Protein AF-A0A9P1DX38-F1 (afdb_monomer_lite)

Secondary structure (DSSP, 8-state):
-HHHHHHHHHHHHHHHHHHHHHHT-HHHHHHHH--HHHHTTHHHHHHHHHHHHHHHHHHHHHHTTTS-GGGTHHHH-----HHHHHHHHHHHHHHHHHHHHHHH-----TTS------------THHHHHHHHHHHHHHHTS--

pLDDT: mean 73.47, std 16.45, range [32.94, 94.44]

Radius of gyration: 27.35 Å; chains: 1; bounding box: 84×36×72 Å

Structure (mmCIF, N/CA/C/O backbone):
data_AF-A0A9P1DX38-F1
#
_entry.id   AF-A0A9P1DX38-F1
#
loop_
_atom_site.group_PDB
_atom_site.id
_atom_site.type_symbol
_atom_site.label_atom_id
_atom_site.label_alt_id
_atom_site.label_comp_id
_atom_site.label_asym_id
_atom_site.label_entity_id
_atom_site.label_seq_id
_atom_site.pdbx_PDB_ins_code
_atom_site.Cartn_x
_atom_site.Cartn_y
_atom_site.Cartn_z
_atom_site.occupancy
_atom_site.B_iso_or_equiv
_atom_site.auth_seq_id
_atom_site.auth_comp_id
_atom_site.auth_asym_id
_atom_site.auth_atom_id
_atom_site.pdbx_PDB_model_num
ATOM 1 N N . MET A 1 1 ? 36.205 -7.154 -42.636 1.00 61.81 1 MET A N 1
ATOM 2 C CA . MET A 1 1 ? 36.061 -6.253 -41.474 1.00 61.81 1 MET A CA 1
ATOM 3 C C . MET A 1 1 ? 34.952 -5.235 -41.697 1.00 61.81 1 MET A C 1
ATOM 5 O O . MET A 1 1 ? 34.048 -5.184 -40.882 1.00 61.81 1 MET A O 1
ATOM 9 N N . GLU A 1 2 ? 34.946 -4.522 -42.824 1.00 70.94 2 GLU A N 1
ATOM 10 C CA . GLU A 1 2 ? 33.984 -3.446 -43.135 1.00 70.94 2 GLU A CA 1
ATOM 11 C C . GLU A 1 2 ? 32.500 -3.858 -43.036 1.00 70.94 2 GLU A C 1
ATOM 13 O O . GLU A 1 2 ? 31.765 -3.314 -42.220 1.00 70.94 2 GLU A O 1
ATOM 18 N N . ARG A 1 3 ? 32.091 -4.941 -43.716 1.00 76.69 3 ARG A N 1
ATOM 19 C CA . ARG A 1 3 ? 30.706 -5.456 -43.650 1.00 76.69 3 ARG A CA 1
ATOM 20 C C . ARG A 1 3 ? 30.235 -5.884 -42.254 1.00 76.69 3 ARG A C 1
ATOM 22 O O . ARG A 1 3 ? 29.043 -5.851 -41.972 1.00 76.69 3 ARG A O 1
ATOM 29 N N . ILE A 1 4 ? 31.150 -6.321 -41.385 1.00 78.44 4 ILE A N 1
ATOM 30 C CA . ILE A 1 4 ? 30.809 -6.727 -40.009 1.00 78.44 4 ILE A CA 1
ATOM 31 C C . ILE A 1 4 ? 30.584 -5.486 -39.139 1.00 78.44 4 ILE A C 1
ATOM 33 O O . ILE A 1 4 ? 29.655 -5.472 -38.332 1.00 78.44 4 ILE A O 1
ATOM 37 N N . ASN A 1 5 ? 31.376 -4.430 -39.341 1.00 79.62 5 ASN A N 1
ATOM 38 C CA . ASN A 1 5 ? 31.174 -3.150 -38.663 1.00 79.62 5 ASN A CA 1
ATOM 39 C C . ASN A 1 5 ? 29.838 -2.515 -39.065 1.00 79.62 5 ASN A C 1
ATOM 41 O O . ASN A 1 5 ? 29.073 -2.131 -38.187 1.00 79.62 5 ASN A O 1
ATOM 45 N N . GLU A 1 6 ? 29.506 -2.506 -40.358 1.00 80.06 6 GLU A N 1
ATOM 46 C CA . GLU A 1 6 ? 28.218 -2.001 -40.859 1.00 80.06 6 GLU A CA 1
ATOM 47 C C . GLU A 1 6 ? 27.024 -2.765 -40.261 1.00 80.06 6 GLU A C 1
ATOM 49 O O . GLU A 1 6 ? 26.064 -2.162 -39.781 1.00 80.06 6 GLU A O 1
ATOM 54 N N . LEU A 1 7 ? 27.094 -4.103 -40.222 1.00 82.44 7 LEU A N 1
ATOM 55 C CA . LEU A 1 7 ? 26.070 -4.944 -39.588 1.00 82.44 7 LEU A CA 1
ATOM 56 C C . LEU A 1 7 ? 25.921 -4.649 -38.089 1.00 82.44 7 LEU A C 1
ATOM 58 O O . LEU A 1 7 ? 24.800 -4.598 -37.578 1.00 82.44 7 LEU A O 1
ATOM 62 N N . THR A 1 8 ? 27.038 -4.426 -37.397 1.00 85.81 8 THR A N 1
ATOM 63 C CA . THR A 1 8 ? 27.054 -4.079 -35.969 1.00 85.81 8 THR A CA 1
ATOM 64 C C . THR A 1 8 ? 26.415 -2.710 -35.735 1.00 85.81 8 THR A C 1
ATOM 66 O O . THR A 1 8 ? 25.623 -2.531 -34.811 1.00 85.81 8 THR A O 1
ATOM 69 N N . GLU A 1 9 ? 26.690 -1.745 -36.606 1.00 87.38 9 GLU A N 1
ATOM 70 C CA . GLU A 1 9 ? 26.138 -0.395 -36.528 1.00 87.38 9 GLU A CA 1
ATOM 71 C C . GLU A 1 9 ? 24.629 -0.360 -36.817 1.00 87.38 9 GLU A C 1
ATOM 73 O O . GLU A 1 9 ? 23.875 0.324 -36.120 1.00 87.38 9 GLU A O 1
ATOM 78 N N . ILE A 1 10 ? 24.153 -1.186 -37.754 1.00 88.00 10 ILE A N 1
ATOM 79 C CA . ILE A 1 10 ? 22.719 -1.385 -38.012 1.00 88.00 10 ILE A CA 1
ATOM 80 C C . ILE A 1 10 ? 22.016 -2.013 -36.802 1.00 88.00 10 ILE A C 1
ATOM 82 O O . ILE A 1 10 ? 20.899 -1.620 -36.464 1.00 88.00 10 ILE A O 1
ATOM 86 N N . GLN A 1 11 ? 22.631 -2.986 -36.128 1.00 82.19 11 GLN A N 1
ATOM 87 C CA . GLN A 1 11 ? 22.039 -3.556 -34.916 1.00 82.19 11 GLN A CA 1
ATOM 88 C C . GLN A 1 11 ? 21.997 -2.535 -33.776 1.00 82.19 11 GLN A C 1
ATOM 90 O O . GLN A 1 11 ? 20.954 -2.363 -33.144 1.00 82.19 11 GLN A O 1
ATOM 95 N N . ASN A 1 12 ? 23.081 -1.788 -33.572 1.00 85.00 12 ASN A N 1
ATOM 96 C CA . ASN A 1 12 ? 23.141 -0.736 -32.562 1.00 85.00 12 ASN A CA 1
ATOM 97 C C . ASN A 1 12 ? 22.120 0.381 -32.822 1.00 85.00 12 ASN A C 1
ATOM 99 O O . ASN A 1 12 ? 21.516 0.890 -31.875 1.00 85.00 12 ASN A O 1
ATOM 103 N N . SER A 1 13 ? 21.883 0.754 -34.084 1.00 84.44 13 SER A N 1
ATOM 104 C CA . SER A 1 13 ? 20.869 1.757 -34.428 1.00 84.44 13 SER A CA 1
ATOM 105 C C . SER A 1 13 ? 19.453 1.257 -34.141 1.00 84.44 13 SER A C 1
ATOM 107 O O . SER A 1 13 ? 18.667 1.986 -33.538 1.00 84.44 13 SER A O 1
ATOM 109 N N . LYS A 1 14 ? 19.145 -0.007 -34.458 1.00 82.50 14 LYS A N 1
ATOM 110 C CA . LYS A 1 14 ? 17.857 -0.637 -34.122 1.00 82.50 14 LYS A CA 1
ATOM 111 C C . LYS A 1 14 ? 17.615 -0.679 -32.616 1.00 82.50 14 LYS A C 1
ATOM 113 O O . LYS A 1 14 ? 16.529 -0.316 -32.172 1.00 82.50 14 LYS A O 1
ATOM 118 N N . VAL A 1 15 ? 18.630 -1.054 -31.836 1.00 84.44 15 VAL A N 1
ATOM 119 C CA . VAL A 1 15 ? 18.567 -1.051 -30.366 1.00 84.44 15 VAL A CA 1
ATOM 120 C C . VAL A 1 15 ? 18.288 0.359 -29.842 1.00 84.44 15 VAL A C 1
ATOM 122 O O . VAL A 1 15 ? 17.372 0.547 -29.046 1.00 84.44 15 VAL A O 1
ATOM 125 N N . ARG A 1 16 ? 19.004 1.377 -30.338 1.00 80.25 16 ARG A N 1
ATOM 126 C CA . ARG A 1 16 ? 18.775 2.782 -29.953 1.00 80.25 16 ARG A CA 1
ATOM 127 C C . ARG A 1 16 ? 17.365 3.263 -30.293 1.00 80.25 16 ARG A C 1
ATOM 129 O O . ARG A 1 16 ? 16.763 3.961 -29.483 1.00 80.25 16 ARG A O 1
ATOM 136 N N . THR A 1 17 ? 16.836 2.910 -31.462 1.00 82.75 17 THR A N 1
ATOM 137 C CA . THR A 1 17 ? 15.474 3.287 -31.868 1.00 82.75 17 THR A CA 1
ATOM 138 C C . THR A 1 17 ? 14.421 2.603 -31.001 1.00 82.75 17 THR A C 1
ATOM 140 O O . THR A 1 17 ? 13.514 3.278 -30.531 1.00 82.75 17 THR A O 1
ATOM 143 N N . ALA A 1 18 ? 14.567 1.306 -30.713 1.00 75.81 18 ALA A N 1
ATOM 144 C CA . ALA A 1 18 ? 13.661 0.589 -29.817 1.00 75.81 18 ALA A CA 1
ATOM 145 C C . ALA A 1 18 ? 13.663 1.189 -28.400 1.00 75.81 18 ALA A C 1
ATOM 147 O O . ALA A 1 18 ? 12.597 1.414 -27.836 1.00 75.81 18 ALA A O 1
ATOM 148 N N . TYR A 1 19 ? 14.840 1.536 -27.864 1.00 70.56 19 TYR A N 1
ATOM 149 C CA . TYR A 1 19 ? 14.949 2.257 -26.592 1.00 70.56 19 TYR A CA 1
ATOM 150 C C . TYR A 1 19 ? 14.236 3.611 -26.629 1.00 70.56 19 TYR A C 1
ATOM 152 O O . TYR A 1 19 ? 13.471 3.922 -25.722 1.00 70.56 19 TYR A O 1
ATOM 160 N N . LYS A 1 20 ? 14.440 4.403 -27.688 1.00 70.94 20 LYS A N 1
ATOM 161 C CA . LYS A 1 20 ? 13.743 5.686 -27.854 1.00 70.94 20 LYS A CA 1
ATOM 162 C C . LYS A 1 20 ? 12.229 5.515 -27.916 1.00 70.94 20 LYS A C 1
ATOM 164 O O . LYS A 1 20 ? 11.533 6.306 -27.308 1.00 70.94 20 LYS A O 1
ATOM 169 N N . MET A 1 21 ? 11.722 4.505 -28.620 1.00 72.06 21 MET A N 1
ATOM 170 C CA . MET A 1 21 ? 10.279 4.256 -28.722 1.00 72.06 21 MET A CA 1
ATOM 171 C C . MET A 1 21 ? 9.681 3.755 -27.403 1.00 72.06 21 MET A C 1
ATOM 173 O O . MET A 1 21 ? 8.590 4.177 -27.043 1.00 72.06 21 MET A O 1
ATOM 177 N N . LEU A 1 22 ? 10.402 2.905 -26.664 1.00 66.75 22 LEU A N 1
ATOM 178 C CA . LEU A 1 22 ? 9.972 2.418 -25.351 1.00 66.75 22 LEU A CA 1
ATOM 179 C C . LEU A 1 22 ? 9.855 3.558 -24.332 1.00 66.75 22 LEU A C 1
ATOM 181 O O . LEU A 1 22 ? 8.895 3.593 -23.572 1.00 66.75 22 LEU A O 1
ATOM 185 N N . PHE A 1 23 ? 10.807 4.495 -24.341 1.00 63.88 23 PHE A N 1
ATOM 186 C CA . PHE A 1 23 ? 10.808 5.647 -23.433 1.00 63.88 23 PHE A CA 1
ATOM 187 C C . PHE A 1 23 ? 10.039 6.864 -23.960 1.00 63.88 23 PHE A C 1
ATOM 189 O O . PHE A 1 23 ? 9.726 7.756 -23.186 1.00 63.88 23 PHE A O 1
ATOM 196 N N . ALA A 1 24 ? 9.702 6.911 -25.251 1.00 64.38 24 ALA A N 1
ATOM 197 C CA . ALA A 1 24 ? 8.739 7.873 -25.790 1.00 64.38 24 ALA A CA 1
ATOM 198 C C . ALA A 1 24 ? 7.287 7.481 -25.472 1.00 64.38 24 ALA A C 1
ATOM 200 O O . ALA A 1 24 ? 6.373 8.235 -25.802 1.00 64.38 24 ALA A O 1
ATOM 201 N N . ASN A 1 25 ? 7.064 6.305 -24.871 1.00 62.75 25 ASN A N 1
ATOM 202 C CA . ASN A 1 25 ? 5.742 5.884 -24.448 1.00 62.75 25 ASN A CA 1
ATOM 203 C C . ASN A 1 25 ? 5.305 6.693 -23.217 1.00 62.75 25 ASN A C 1
ATOM 205 O O . ASN A 1 25 ? 5.683 6.393 -22.084 1.00 62.75 25 ASN A O 1
ATOM 209 N N . THR A 1 26 ? 4.505 7.724 -23.472 1.00 62.78 26 THR A N 1
ATOM 210 C CA . THR A 1 26 ? 3.986 8.679 -22.485 1.00 62.78 26 THR A CA 1
ATOM 211 C C . THR A 1 26 ? 3.170 8.018 -21.378 1.00 62.78 26 THR A C 1
ATOM 213 O O . THR A 1 26 ? 3.120 8.538 -20.270 1.00 62.78 26 THR A O 1
ATOM 216 N N . GLU A 1 27 ? 2.561 6.859 -21.643 1.00 62.56 27 GLU A N 1
ATOM 217 C CA . GLU A 1 27 ? 1.803 6.113 -20.633 1.00 62.56 27 GLU A CA 1
ATOM 218 C C . GLU A 1 27 ? 2.724 5.499 -19.575 1.00 62.56 27 GLU A C 1
ATOM 220 O O . GLU A 1 27 ? 2.439 5.575 -18.384 1.00 62.56 27 GLU A O 1
ATOM 225 N N . VAL A 1 28 ? 3.867 4.931 -19.982 1.00 65.88 28 VAL A N 1
ATOM 226 C CA . VAL A 1 28 ? 4.841 4.370 -19.030 1.00 65.88 28 VAL A CA 1
ATOM 227 C C . VAL A 1 28 ? 5.429 5.482 -18.171 1.00 65.88 28 VAL A C 1
ATOM 229 O O . VAL A 1 28 ? 5.558 5.302 -16.963 1.00 65.88 28 VAL A O 1
ATOM 232 N N . ASP A 1 29 ? 5.729 6.632 -18.775 1.00 63.84 29 ASP A N 1
ATOM 233 C CA . ASP A 1 29 ? 6.203 7.810 -18.050 1.00 63.84 29 ASP A CA 1
ATOM 234 C C . ASP A 1 29 ? 5.174 8.245 -16.993 1.00 63.84 29 ASP A C 1
ATOM 236 O O . ASP A 1 29 ? 5.501 8.301 -15.805 1.00 63.84 29 ASP A O 1
ATOM 240 N N . LEU A 1 30 ? 3.901 8.386 -17.388 1.00 64.94 30 LEU A N 1
ATOM 241 C CA . LEU A 1 30 ? 2.790 8.719 -16.491 1.00 64.94 30 LEU A CA 1
ATOM 242 C C . LEU A 1 30 ? 2.721 7.782 -15.277 1.00 64.94 30 LEU A C 1
ATOM 244 O O . LEU A 1 30 ? 2.698 8.247 -14.138 1.00 64.94 30 LEU A O 1
ATOM 248 N N . PHE A 1 31 ? 2.763 6.464 -15.498 1.00 64.50 31 PHE A N 1
ATOM 249 C CA . PHE A 1 31 ? 2.708 5.499 -14.398 1.00 64.50 31 PHE A CA 1
ATOM 250 C C . PHE A 1 31 ? 3.970 5.519 -13.532 1.00 64.50 31 PHE A C 1
ATOM 252 O O . PHE A 1 31 ? 3.876 5.371 -12.317 1.00 64.50 31 PHE A O 1
ATOM 259 N N . THR A 1 32 ? 5.154 5.742 -14.107 1.00 64.50 32 THR A N 1
ATOM 260 C CA . THR A 1 32 ? 6.391 5.858 -13.315 1.00 64.50 32 THR A CA 1
ATOM 261 C C . THR A 1 32 ? 6.442 7.125 -12.460 1.00 64.50 32 THR A C 1
ATOM 263 O O . THR A 1 32 ? 7.130 7.143 -11.436 1.00 64.50 32 THR A O 1
ATOM 266 N N . HIS A 1 33 ? 5.687 8.160 -12.823 1.00 68.12 33 HIS A N 1
ATOM 267 C CA . HIS A 1 33 ? 5.584 9.396 -12.056 1.00 68.12 33 HIS A CA 1
ATOM 268 C C . HIS A 1 33 ? 4.604 9.318 -10.880 1.00 68.12 33 HIS A C 1
ATOM 270 O O . HIS A 1 33 ? 4.789 10.044 -9.903 1.00 68.12 33 HIS A O 1
ATOM 276 N N . LEU A 1 34 ? 3.622 8.412 -10.920 1.00 73.00 34 LEU A N 1
ATOM 277 C CA . LEU A 1 34 ? 2.643 8.266 -9.845 1.00 73.00 34 LEU A CA 1
ATOM 278 C C . LEU A 1 34 ? 3.296 7.761 -8.545 1.00 73.00 34 LEU A C 1
ATOM 280 O O . LEU A 1 34 ? 4.003 6.738 -8.492 1.00 73.00 34 LEU A O 1
ATOM 284 N N . ASP A 1 35 ? 3.047 8.500 -7.465 1.00 80.50 35 ASP A N 1
ATOM 285 C CA . ASP A 1 35 ? 3.296 8.050 -6.101 1.00 80.50 35 ASP A CA 1
ATOM 286 C C . ASP A 1 35 ? 1.998 7.495 -5.520 1.00 80.50 35 ASP A C 1
ATOM 288 O O . ASP A 1 35 ? 1.109 8.237 -5.115 1.00 80.50 35 ASP A O 1
ATOM 292 N N . MET A 1 36 ? 1.911 6.165 -5.479 1.00 82.94 36 MET A N 1
ATOM 293 C CA . MET A 1 36 ? 0.761 5.443 -4.937 1.00 82.94 36 MET A CA 1
ATOM 294 C C . MET A 1 36 ? 0.458 5.828 -3.480 1.00 82.94 36 MET A C 1
ATOM 296 O O . MET A 1 36 ? -0.695 5.767 -3.072 1.00 82.94 36 MET A O 1
ATOM 300 N N . GLY A 1 37 ? 1.472 6.229 -2.703 1.00 83.62 37 GLY A N 1
ATOM 301 C CA . GLY A 1 37 ? 1.287 6.665 -1.320 1.00 83.62 37 GLY A CA 1
ATOM 302 C C . GLY A 1 37 ? 0.496 7.968 -1.210 1.00 83.62 37 GLY A C 1
ATOM 303 O O . GLY A 1 37 ? -0.365 8.094 -0.342 1.00 83.62 37 GLY A O 1
ATOM 304 N N . VAL A 1 38 ? 0.780 8.908 -2.114 1.00 85.44 38 VAL A N 1
ATOM 305 C CA . VAL A 1 38 ? 0.126 10.221 -2.176 1.00 85.44 38 VAL A CA 1
ATOM 306 C C . VAL A 1 38 ? -1.239 10.113 -2.846 1.00 85.44 38 VAL A C 1
ATOM 308 O O . VAL A 1 38 ? -2.211 10.636 -2.318 1.00 85.44 38 VAL A O 1
ATOM 311 N N . GLU A 1 39 ? -1.321 9.402 -3.972 1.00 85.19 39 GLU A N 1
ATOM 312 C CA . GLU A 1 39 ? -2.551 9.281 -4.766 1.00 85.19 39 GLU A CA 1
ATOM 313 C C . GLU A 1 39 ? -3.694 8.631 -3.979 1.00 85.19 39 GLU A C 1
ATOM 315 O O . GLU A 1 39 ? -4.846 9.034 -4.086 1.00 85.19 39 GLU A O 1
ATOM 320 N N . LEU A 1 40 ? -3.370 7.622 -3.168 1.00 85.56 40 LEU A N 1
ATOM 321 C CA . LEU A 1 40 ? -4.359 6.896 -2.375 1.00 85.56 40 LEU A CA 1
ATOM 322 C C . LEU A 1 40 ? -4.506 7.441 -0.953 1.00 85.56 40 LEU A C 1
ATOM 324 O O . LEU A 1 40 ? -5.222 6.829 -0.168 1.00 85.56 40 LEU A O 1
ATOM 328 N N . ASP A 1 41 ? -3.808 8.530 -0.613 1.00 90.31 41 ASP A N 1
ATOM 329 C CA . ASP A 1 41 ? -3.730 9.089 0.740 1.00 90.31 41 ASP A CA 1
ATOM 330 C C . ASP A 1 41 ? -3.620 7.983 1.808 1.00 90.31 41 ASP A C 1
ATOM 332 O O . ASP A 1 41 ? -4.507 7.735 2.636 1.00 90.31 41 ASP A O 1
ATOM 336 N N . VAL A 1 42 ? -2.519 7.232 1.727 1.00 91.25 42 VAL A N 1
ATOM 337 C CA . VAL A 1 42 ? -2.297 6.055 2.579 1.00 91.25 42 VAL A CA 1
ATOM 338 C C . VAL A 1 42 ? -2.349 6.423 4.061 1.00 91.25 42 VAL A C 1
ATOM 340 O O . VAL A 1 42 ? -2.831 5.629 4.872 1.00 91.25 42 VAL A O 1
ATOM 343 N N . ASP A 1 43 ? -1.909 7.629 4.414 1.00 90.81 43 ASP A N 1
ATOM 344 C CA . ASP A 1 43 ? -1.942 8.138 5.782 1.00 90.81 43 ASP A CA 1
ATOM 345 C C . ASP A 1 43 ? -3.382 8.334 6.273 1.00 90.81 43 ASP A C 1
ATOM 347 O O . ASP A 1 43 ? -3.721 7.891 7.380 1.00 90.81 43 ASP A O 1
ATOM 351 N N . LEU A 1 44 ? -4.259 8.916 5.447 1.00 92.19 44 LEU A N 1
ATOM 352 C CA . LEU A 1 44 ? -5.685 9.017 5.749 1.00 92.19 44 LEU A CA 1
ATOM 353 C C . LEU A 1 44 ? -6.317 7.636 5.921 1.00 92.19 44 LEU A C 1
ATOM 355 O O . LEU A 1 44 ? -6.981 7.396 6.932 1.00 92.19 44 LEU A O 1
ATOM 359 N N . ILE A 1 45 ? -6.079 6.711 4.985 1.00 92.94 45 ILE A N 1
ATOM 360 C CA . ILE A 1 45 ? -6.642 5.352 5.031 1.00 92.94 45 ILE A CA 1
ATOM 361 C C . ILE A 1 45 ? -6.154 4.591 6.272 1.00 92.94 45 ILE A C 1
ATOM 363 O O . ILE A 1 45 ? -6.918 3.881 6.940 1.00 92.94 45 ILE A O 1
ATOM 367 N N . LYS A 1 46 ? -4.883 4.750 6.640 1.00 92.81 46 LYS A N 1
ATOM 368 C CA . LYS A 1 46 ? -4.309 4.158 7.852 1.00 92.81 46 LYS A CA 1
ATOM 369 C C . LYS A 1 46 ? -4.944 4.723 9.114 1.00 92.81 46 LYS A C 1
ATOM 371 O O . LYS A 1 46 ? -5.302 3.956 10.012 1.00 92.81 46 LYS A O 1
ATOM 376 N N . ARG A 1 47 ? -5.163 6.037 9.165 1.00 94.44 47 ARG A N 1
ATOM 377 C CA . ARG A 1 47 ? -5.848 6.686 10.285 1.00 94.44 47 ARG A CA 1
ATOM 378 C C . ARG A 1 47 ? -7.281 6.174 10.438 1.00 94.44 47 ARG A C 1
ATOM 380 O O . ARG A 1 47 ? -7.617 5.655 11.500 1.00 94.44 47 ARG A O 1
ATOM 387 N N . ILE A 1 48 ? -8.097 6.244 9.385 1.00 93.75 48 ILE A N 1
ATOM 388 C CA . ILE A 1 48 ? -9.514 5.843 9.456 1.00 93.75 48 ILE A CA 1
ATOM 389 C C . ILE A 1 48 ? -9.680 4.344 9.730 1.00 93.75 48 ILE A C 1
ATOM 391 O O . ILE A 1 48 ? -10.574 3.956 10.475 1.00 93.75 48 ILE A O 1
ATOM 395 N N . SER A 1 49 ? -8.804 3.487 9.192 1.00 92.75 49 SER A N 1
ATOM 396 C CA . SER A 1 49 ? -8.861 2.045 9.472 1.00 92.75 49 SER A CA 1
ATOM 397 C C . SER A 1 49 ? -8.493 1.719 10.919 1.00 92.75 49 SER A C 1
ATOM 399 O O . SER A 1 49 ? -9.096 0.827 11.515 1.00 92.75 49 SER A O 1
ATOM 401 N N . THR A 1 50 ? -7.570 2.479 11.511 1.00 92.50 50 THR A N 1
ATOM 402 C CA . THR A 1 50 ? -7.233 2.369 12.937 1.00 92.50 50 THR A CA 1
ATOM 403 C C . THR A 1 50 ? -8.390 2.849 13.813 1.00 92.50 50 THR A C 1
ATOM 405 O O . THR A 1 50 ? -8.772 2.164 14.760 1.00 92.50 50 THR A O 1
ATOM 408 N N . GLU A 1 51 ? -8.988 3.998 13.486 1.00 93.81 51 GLU A N 1
ATOM 409 C CA . GLU A 1 51 ? -10.162 4.536 14.188 1.00 93.81 51 GLU A CA 1
ATOM 410 C C . GLU A 1 51 ? -11.340 3.561 14.144 1.00 93.81 51 GLU A C 1
ATOM 412 O O . GLU A 1 51 ? -11.936 3.259 15.179 1.00 93.81 51 GLU A O 1
ATOM 417 N N . TYR 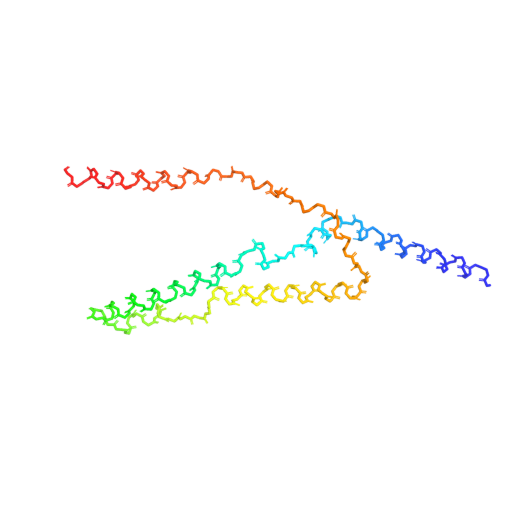A 1 52 ? -11.621 2.997 12.969 1.00 92.44 52 TYR A N 1
ATOM 418 C CA . TYR A 1 52 ? -12.653 1.985 12.793 1.00 92.44 52 TYR A CA 1
ATOM 419 C C . TYR A 1 52 ? -12.388 0.736 13.641 1.00 92.44 52 TYR A C 1
ATOM 421 O O . TYR A 1 52 ? -13.293 0.259 14.322 1.00 92.44 52 TYR A O 1
ATOM 429 N N . ALA A 1 53 ? -11.155 0.220 13.652 1.00 90.69 53 ALA A N 1
ATOM 430 C CA . ALA A 1 53 ? -10.801 -0.948 14.458 1.00 90.69 53 ALA A CA 1
ATOM 431 C C . ALA A 1 53 ? -10.984 -0.690 15.964 1.00 90.69 53 ALA A C 1
ATOM 433 O O . ALA A 1 53 ? -11.521 -1.536 16.681 1.00 90.69 53 ALA A O 1
ATOM 434 N N . MET A 1 54 ? -10.618 0.505 16.443 1.00 90.75 54 MET A N 1
ATOM 435 C CA . MET A 1 54 ? -10.856 0.909 17.833 1.00 90.75 54 MET A CA 1
ATOM 436 C C . MET A 1 54 ? -12.352 1.000 18.156 1.00 90.75 54 MET A C 1
ATOM 438 O O . MET A 1 54 ? -12.794 0.438 19.158 1.00 90.75 54 MET A O 1
ATOM 442 N N . ALA A 1 55 ? -13.140 1.654 17.297 1.00 91.44 55 ALA A N 1
ATOM 443 C CA . ALA A 1 55 ? -14.584 1.793 17.481 1.00 91.44 55 ALA A CA 1
ATOM 444 C C . ALA A 1 55 ? -15.295 0.430 17.461 1.00 91.44 55 ALA A C 1
ATOM 446 O O . ALA A 1 55 ? -16.136 0.147 18.314 1.00 91.44 55 ALA A O 1
ATOM 447 N N . LYS A 1 56 ? -14.904 -0.449 16.533 1.00 89.44 56 LYS A N 1
ATOM 448 C CA . LYS A 1 56 ? -15.398 -1.825 16.422 1.00 89.44 56 LYS A CA 1
ATOM 449 C C . LYS A 1 56 ? -15.108 -2.624 17.691 1.00 89.44 56 LYS A C 1
ATOM 451 O O . LYS A 1 56 ? -16.007 -3.281 18.212 1.00 89.44 56 LYS A O 1
ATOM 456 N N . LYS A 1 57 ? -13.882 -2.538 18.218 1.00 88.38 57 LYS A N 1
ATOM 457 C CA . LYS A 1 57 ? -13.503 -3.194 19.475 1.00 88.38 57 LYS A CA 1
ATOM 458 C C . LYS A 1 57 ? -14.344 -2.689 20.650 1.00 88.38 57 LYS A C 1
ATOM 460 O O . LYS A 1 57 ? -14.862 -3.499 21.412 1.00 88.38 57 LYS A O 1
ATOM 465 N N . GLN A 1 58 ? -14.528 -1.376 20.767 1.00 89.38 58 GLN A N 1
ATOM 466 C CA . GLN A 1 58 ? -15.333 -0.785 21.837 1.00 89.38 58 GLN A CA 1
ATOM 467 C C . GLN A 1 58 ? -16.811 -1.201 21.749 1.00 89.38 58 GLN A C 1
ATOM 469 O O . GLN A 1 58 ? -17.416 -1.547 22.761 1.00 89.38 58 GLN A O 1
ATOM 474 N N . ALA A 1 59 ? -17.391 -1.218 20.546 1.00 87.94 59 ALA A N 1
ATOM 475 C CA . ALA A 1 59 ? -18.764 -1.676 20.334 1.00 87.94 59 ALA A CA 1
ATOM 476 C C . ALA A 1 59 ? -18.937 -3.159 20.703 1.00 87.94 59 ALA A C 1
ATOM 478 O O . ALA A 1 59 ? -19.946 -3.543 21.295 1.00 87.94 59 ALA A O 1
ATOM 479 N N . LEU A 1 60 ? -17.933 -3.984 20.394 1.00 85.19 60 LEU A N 1
ATOM 480 C CA . LEU A 1 60 ? -17.918 -5.396 20.757 1.00 85.19 60 LEU A CA 1
ATOM 481 C C . LEU A 1 60 ? -17.868 -5.597 22.280 1.00 85.19 60 LEU A C 1
ATOM 483 O O . LEU A 1 60 ? -18.617 -6.414 22.811 1.00 85.19 60 LEU A O 1
ATOM 487 N N . GLU A 1 61 ? -17.014 -4.843 22.979 1.00 86.00 61 GLU A N 1
ATOM 488 C CA . GLU A 1 61 ? -16.912 -4.867 24.445 1.00 86.00 61 GLU A CA 1
ATOM 489 C C . GLU A 1 61 ? -18.224 -4.443 25.121 1.00 86.00 61 GLU A C 1
ATOM 491 O O . GLU A 1 61 ? -18.611 -5.024 26.135 1.00 86.00 61 GLU A O 1
ATOM 496 N N . GLU A 1 62 ? -18.943 -3.467 24.559 1.00 87.06 62 GLU A N 1
ATOM 497 C CA . GLU A 1 62 ? -20.244 -3.048 25.088 1.00 87.06 62 GLU A CA 1
ATOM 498 C C . GLU A 1 62 ? -21.321 -4.115 24.855 1.00 87.06 62 GLU A C 1
ATOM 500 O O . GLU A 1 62 ? -22.031 -4.502 25.783 1.00 87.06 62 GLU A O 1
ATOM 505 N N . ALA A 1 63 ? -21.409 -4.647 23.636 1.00 84.00 63 ALA A N 1
ATOM 506 C CA . ALA A 1 63 ? -22.387 -5.672 23.282 1.00 84.00 63 ALA A CA 1
ATOM 507 C C . ALA A 1 63 ? -22.155 -6.997 24.032 1.00 84.00 63 ALA A C 1
ATOM 509 O O . ALA A 1 63 ? -23.119 -7.658 24.421 1.00 84.00 63 ALA A O 1
ATOM 510 N N . SER A 1 64 ? -20.897 -7.332 24.334 1.00 82.75 64 SER A N 1
ATOM 511 C CA . SER A 1 64 ? -20.504 -8.472 25.174 1.00 82.75 64 SER A CA 1
ATOM 512 C C . SER A 1 64 ? -21.115 -8.441 26.582 1.00 82.75 64 SER A C 1
ATOM 514 O O . SER A 1 64 ? -21.151 -9.473 27.250 1.00 82.75 64 SER A O 1
ATOM 516 N N . LYS A 1 65 ? -21.591 -7.286 2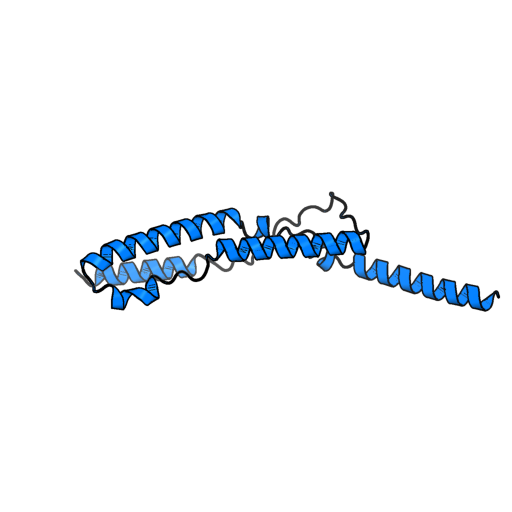7.067 1.00 85.25 65 LYS A N 1
ATOM 517 C CA . LYS A 1 65 ? -22.288 -7.185 28.362 1.00 85.25 65 LYS A CA 1
ATOM 518 C C . LYS A 1 65 ? -23.726 -7.698 28.297 1.00 85.25 65 LYS A C 1
ATOM 520 O O . LYS A 1 65 ? -24.312 -7.998 29.333 1.00 85.25 65 LYS A O 1
ATOM 525 N N . THR A 1 66 ? -24.317 -7.733 27.104 1.00 81.50 66 THR A N 1
ATOM 526 C CA . THR A 1 66 ? -25.724 -8.103 26.871 1.00 81.50 66 THR A CA 1
ATOM 527 C C . THR A 1 66 ? -25.859 -9.428 26.119 1.00 81.50 66 THR A C 1
ATOM 529 O O . THR A 1 66 ? -26.849 -10.133 26.302 1.00 81.50 66 THR A O 1
ATOM 532 N N . VAL A 1 67 ? -24.874 -9.784 25.292 1.00 75.44 67 VAL A N 1
ATOM 533 C CA . VAL A 1 67 ? -24.878 -10.966 24.420 1.00 75.44 67 VAL A CA 1
ATOM 534 C C . VAL A 1 67 ? -23.637 -11.818 24.692 1.00 75.44 67 VAL A C 1
ATOM 536 O O . VAL A 1 67 ? -22.578 -11.293 25.027 1.00 75.44 67 VAL A O 1
ATOM 539 N N . ASP A 1 68 ? -23.774 -13.139 24.558 1.00 76.12 68 ASP A N 1
ATOM 540 C CA . ASP A 1 68 ? -22.686 -14.092 24.782 1.00 76.12 68 ASP A CA 1
ATOM 541 C C . ASP A 1 68 ? -21.509 -13.871 23.812 1.00 76.12 68 ASP A C 1
ATOM 543 O O . ASP A 1 68 ? -21.682 -13.746 22.595 1.00 76.12 68 ASP A O 1
ATOM 547 N N . VAL A 1 69 ? -20.299 -13.839 24.368 1.00 68.06 69 VAL A N 1
ATOM 548 C CA . VAL A 1 69 ? -19.050 -13.457 23.688 1.00 68.06 69 VAL A CA 1
ATOM 549 C C . VAL A 1 69 ? -18.657 -14.473 22.619 1.00 68.06 69 VAL A C 1
ATOM 551 O O . VAL A 1 69 ? -18.084 -14.104 21.590 1.00 68.06 69 VAL A O 1
ATOM 554 N N . ASP A 1 70 ? -19.022 -15.741 22.816 1.00 72.81 70 ASP A N 1
ATOM 555 C CA . ASP A 1 70 ? -18.735 -16.819 21.869 1.00 72.81 70 ASP A CA 1
ATOM 556 C C . ASP A 1 70 ? -19.458 -16.622 20.525 1.00 72.81 70 ASP A C 1
ATOM 558 O O . ASP A 1 70 ? -18.877 -16.895 19.472 1.00 72.81 70 ASP A O 1
ATOM 562 N N . ASN A 1 71 ? -20.660 -16.031 20.525 1.00 74.69 71 ASN A N 1
ATOM 563 C CA . ASN A 1 71 ? -21.383 -15.694 19.291 1.00 74.69 71 ASN A CA 1
ATOM 564 C C . ASN A 1 71 ? -20.749 -14.517 18.530 1.00 74.69 71 ASN A C 1
ATOM 566 O O . ASN A 1 71 ? -20.997 -14.338 17.338 1.00 74.69 71 ASN A O 1
ATOM 570 N N . MET A 1 72 ? -19.933 -13.706 19.205 1.00 71.25 72 MET A N 1
ATOM 571 C CA . MET A 1 72 ? -19.359 -12.468 18.672 1.00 71.25 72 MET A CA 1
ATOM 572 C C . MET A 1 72 ? -17.891 -12.612 18.249 1.00 71.25 72 MET A C 1
ATOM 574 O O . MET A 1 72 ? -17.332 -11.717 17.613 1.00 71.25 72 MET A O 1
ATOM 578 N N . LYS A 1 73 ? -17.263 -13.752 18.547 1.00 75.94 73 LYS A N 1
ATOM 579 C CA . LYS A 1 73 ? -15.841 -14.012 18.291 1.00 75.94 73 LYS A CA 1
ATOM 580 C C . LYS A 1 73 ? -15.431 -13.804 16.830 1.00 75.94 73 LYS A C 1
ATOM 582 O O . LYS A 1 73 ? -14.391 -13.209 16.572 1.00 75.94 73 LYS A O 1
ATOM 587 N N . HIS A 1 74 ? -16.271 -14.210 15.877 1.00 76.06 74 HIS A N 1
ATOM 588 C CA . HIS A 1 74 ? -16.002 -14.034 14.443 1.00 76.06 74 HIS A CA 1
ATOM 589 C C . HIS A 1 74 ? -16.029 -12.570 13.985 1.00 76.06 74 HIS A C 1
ATOM 591 O O . HIS A 1 74 ? -15.424 -12.231 12.973 1.00 76.06 74 HIS A O 1
ATOM 597 N N . ILE A 1 75 ? -16.706 -11.694 14.730 1.00 74.75 75 ILE A N 1
ATOM 598 C CA . ILE A 1 75 ? -16.712 -10.250 14.475 1.00 74.75 75 ILE A CA 1
ATOM 599 C C . ILE A 1 75 ? -15.413 -9.635 15.010 1.00 74.75 75 ILE A C 1
ATOM 601 O O . ILE A 1 75 ? -14.879 -8.712 14.403 1.00 74.75 75 ILE A O 1
ATOM 605 N N . ALA A 1 76 ? -14.875 -10.170 16.108 1.00 69.06 76 ALA A N 1
ATOM 606 C CA . ALA A 1 76 ? -13.665 -9.691 16.778 1.00 69.06 76 ALA A CA 1
ATOM 607 C C . ALA A 1 76 ? -12.348 -10.024 16.055 1.00 69.06 76 ALA A C 1
ATOM 609 O O . ALA A 1 76 ? -11.312 -9.446 16.374 1.00 69.06 76 ALA A O 1
ATOM 610 N N . GLU A 1 77 ? -12.357 -10.984 15.128 1.00 71.81 77 GLU A N 1
ATOM 611 C CA . GLU A 1 77 ? -11.155 -11.411 14.411 1.00 71.81 77 GLU A CA 1
ATOM 612 C C . GLU A 1 77 ? -10.681 -10.326 13.431 1.00 71.81 77 GLU A C 1
ATOM 614 O O . GLU A 1 77 ? -11.122 -10.245 12.283 1.00 71.81 77 GLU A O 1
ATOM 619 N N . ASP A 1 78 ? -9.743 -9.495 13.877 1.00 68.69 78 ASP A N 1
ATOM 620 C CA . ASP A 1 78 ? -9.061 -8.536 13.014 1.00 68.69 78 ASP A CA 1
ATOM 621 C C . ASP A 1 78 ? -7.901 -9.237 12.293 1.00 68.69 78 ASP A C 1
ATOM 623 O O . ASP A 1 78 ? -6.867 -9.551 12.880 1.00 68.69 78 ASP A O 1
ATOM 627 N N . ARG A 1 79 ? -8.088 -9.530 10.999 1.00 73.75 79 ARG A N 1
ATOM 628 C CA . ARG A 1 79 ? -7.073 -10.218 10.180 1.00 73.75 79 ARG A CA 1
ATOM 629 C C . ARG A 1 79 ? -5.845 -9.346 9.917 1.00 73.75 79 ARG A C 1
ATOM 631 O O . ARG A 1 79 ? -4.730 -9.790 10.152 1.00 73.75 79 ARG A O 1
ATOM 638 N N . THR A 1 80 ? -6.063 -8.141 9.400 1.00 85.06 80 THR A N 1
ATOM 639 C CA . THR A 1 80 ? -5.049 -7.129 9.058 1.00 85.06 80 THR A CA 1
ATOM 640 C C . THR A 1 80 ? -5.777 -5.836 8.715 1.00 85.06 80 THR A C 1
ATOM 642 O O . THR A 1 80 ? -6.801 -5.892 8.028 1.00 85.06 80 THR A O 1
ATOM 645 N N . LEU A 1 81 ? -5.254 -4.681 9.128 1.00 88.50 81 LEU A N 1
ATOM 646 C CA . LEU A 1 81 ? -5.853 -3.399 8.759 1.00 88.50 81 LEU A CA 1
ATOM 647 C C . LEU A 1 81 ? -5.571 -3.088 7.287 1.00 88.50 81 LEU A C 1
ATOM 649 O O . LEU A 1 81 ? -4.445 -3.243 6.812 1.00 88.50 81 LEU A O 1
ATOM 653 N N . ILE A 1 82 ? -6.586 -2.597 6.573 1.00 89.31 82 ILE A N 1
ATOM 654 C CA . ILE A 1 82 ? -6.440 -2.209 5.164 1.00 89.31 82 ILE A CA 1
ATOM 655 C C . ILE A 1 82 ? -5.333 -1.158 4.986 1.00 89.31 82 ILE A C 1
ATOM 657 O O . ILE A 1 82 ? -4.532 -1.268 4.059 1.00 89.31 82 ILE A O 1
ATOM 661 N N . GLY A 1 83 ? -5.199 -0.218 5.930 1.00 89.94 83 GLY A N 1
ATOM 662 C CA . GLY A 1 83 ? -4.138 0.789 5.916 1.00 89.94 83 GLY A CA 1
ATOM 663 C C . GLY A 1 83 ? -2.726 0.204 5.969 1.00 89.94 83 GLY A C 1
ATOM 664 O O . GLY A 1 83 ? -1.857 0.642 5.224 1.00 89.94 83 GLY A O 1
ATOM 665 N N . GLU A 1 84 ? -2.502 -0.843 6.767 1.00 90.00 84 GLU A N 1
ATOM 666 C CA . GLU A 1 84 ? -1.201 -1.528 6.834 1.00 90.00 84 GLU A CA 1
ATOM 667 C C . GLU A 1 84 ? -0.893 -2.294 5.542 1.00 90.00 84 GLU A C 1
ATOM 669 O O . GLU A 1 84 ? 0.247 -2.328 5.071 1.00 90.00 84 GLU A O 1
ATOM 674 N N . THR A 1 85 ? -1.910 -2.926 4.947 1.00 92.38 85 THR A N 1
ATOM 675 C CA . THR A 1 85 ? -1.738 -3.632 3.669 1.00 92.38 85 THR A CA 1
ATOM 676 C C . THR A 1 85 ? -1.457 -2.671 2.517 1.00 92.38 85 THR A C 1
ATOM 678 O O . THR A 1 85 ? -0.654 -2.983 1.632 1.00 92.38 85 THR A O 1
ATOM 681 N N . LEU A 1 86 ? -2.068 -1.488 2.548 1.00 91.81 86 LEU A N 1
ATOM 682 C CA . L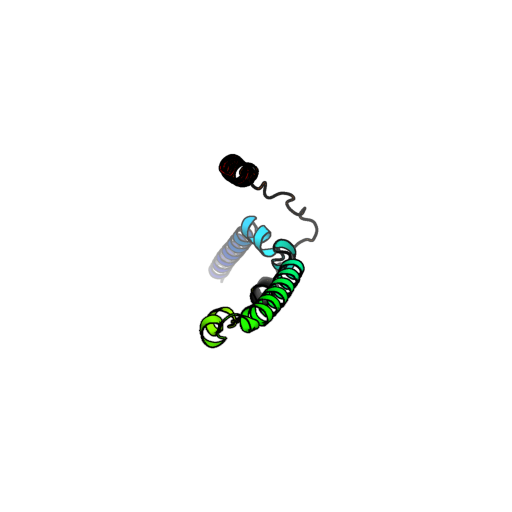EU A 1 86 ? -1.886 -0.464 1.534 1.00 91.81 86 LEU A CA 1
ATOM 683 C C . LEU A 1 86 ? -0.518 0.214 1.655 1.00 91.81 86 LEU A C 1
ATOM 685 O O . LEU A 1 86 ? 0.170 0.369 0.652 1.00 91.81 86 LEU A O 1
ATOM 689 N N . GLU A 1 87 ? -0.071 0.512 2.876 1.00 92.31 87 GLU A N 1
ATOM 690 C CA . GLU A 1 87 ? 1.276 1.026 3.154 1.00 92.31 87 GLU A CA 1
ATOM 691 C C . GLU A 1 87 ? 2.364 0.087 2.623 1.00 92.31 87 GLU A C 1
ATOM 693 O O . GLU A 1 87 ? 3.299 0.524 1.947 1.00 92.31 87 GLU A O 1
ATOM 698 N N . ARG A 1 88 ? 2.212 -1.225 2.847 1.00 92.94 88 ARG A N 1
ATOM 699 C CA . ARG A 1 88 ? 3.126 -2.225 2.281 1.00 92.94 88 ARG A CA 1
ATOM 700 C C . ARG A 1 88 ? 3.117 -2.201 0.754 1.00 92.94 88 ARG A C 1
ATOM 702 O O . ARG A 1 88 ? 4.179 -2.209 0.140 1.00 92.94 88 ARG A O 1
ATOM 709 N N . SER A 1 89 ? 1.934 -2.132 0.151 1.00 91.62 89 SER A N 1
ATOM 710 C CA . SER A 1 89 ? 1.781 -2.108 -1.308 1.00 91.62 89 SER A CA 1
ATOM 711 C C . SER A 1 89 ? 2.415 -0.856 -1.927 1.00 91.62 89 SER A C 1
ATOM 713 O O . SER A 1 89 ? 3.128 -0.957 -2.925 1.00 91.62 89 SER A O 1
ATOM 715 N N . ALA A 1 90 ? 2.241 0.310 -1.298 1.00 90.38 90 ALA A N 1
ATOM 716 C CA . ALA A 1 90 ? 2.870 1.560 -1.718 1.00 90.38 90 ALA A CA 1
ATOM 717 C C . ALA A 1 90 ? 4.404 1.505 -1.587 1.00 90.38 90 ALA A C 1
ATOM 719 O O . ALA A 1 90 ? 5.128 1.955 -2.481 1.00 90.38 90 ALA A O 1
ATOM 720 N N . ALA A 1 91 ? 4.920 0.902 -0.512 1.00 90.75 91 ALA A N 1
ATOM 721 C CA . ALA A 1 91 ? 6.355 0.690 -0.332 1.00 90.75 91 ALA A CA 1
ATOM 722 C C . ALA A 1 91 ? 6.938 -0.257 -1.398 1.00 90.75 91 ALA A C 1
ATOM 724 O O . ALA A 1 91 ? 7.977 0.048 -1.993 1.00 90.75 91 ALA A O 1
ATOM 725 N N . ASP A 1 92 ? 6.253 -1.367 -1.686 1.00 92.69 92 ASP A N 1
ATOM 726 C CA . ASP A 1 92 ? 6.654 -2.333 -2.711 1.00 92.69 92 ASP A CA 1
ATOM 727 C C . ASP A 1 92 ? 6.643 -1.703 -4.111 1.00 92.69 92 ASP A C 1
ATOM 729 O O . ASP A 1 92 ? 7.589 -1.891 -4.885 1.00 92.69 92 ASP A O 1
ATOM 733 N N . TRP A 1 93 ? 5.624 -0.895 -4.422 1.00 89.62 93 TRP A N 1
ATOM 734 C CA . TRP A 1 93 ? 5.554 -0.109 -5.654 1.00 89.62 93 TRP A CA 1
ATOM 735 C C . TRP A 1 93 ? 6.759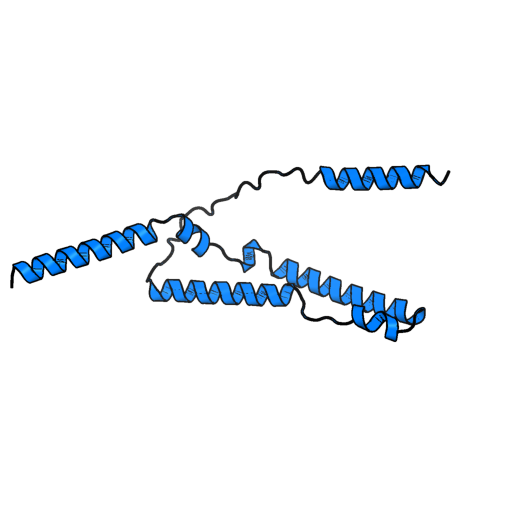 0.827 -5.797 1.00 89.62 93 TRP A C 1
ATOM 737 O O . TRP A 1 93 ? 7.475 0.791 -6.804 1.00 89.62 93 TRP A O 1
ATOM 747 N N . ASN A 1 94 ? 7.049 1.617 -4.760 1.00 85.94 94 ASN A N 1
ATOM 748 C CA . ASN A 1 94 ? 8.185 2.537 -4.760 1.00 85.94 94 ASN A CA 1
ATOM 749 C C . ASN A 1 94 ? 9.530 1.799 -4.880 1.00 85.94 94 ASN A C 1
ATOM 751 O O . ASN A 1 94 ? 10.435 2.266 -5.580 1.00 85.94 94 ASN A O 1
ATOM 755 N N . ALA A 1 95 ? 9.673 0.618 -4.275 1.00 89.25 95 ALA A N 1
ATOM 756 C CA . ALA A 1 95 ? 10.867 -0.211 -4.416 1.00 89.25 95 ALA A CA 1
ATOM 757 C C . ALA A 1 95 ? 11.063 -0.716 -5.857 1.00 89.25 95 ALA A C 1
ATOM 759 O O . ALA A 1 95 ? 12.177 -0.651 -6.393 1.00 89.25 95 ALA A O 1
ATOM 760 N N . GLN A 1 96 ? 9.992 -1.180 -6.508 1.00 86.50 96 GLN A N 1
ATOM 761 C CA . GLN A 1 96 ? 10.031 -1.635 -7.902 1.00 86.50 96 GLN A CA 1
ATOM 762 C C . GLN A 1 96 ? 10.351 -0.488 -8.864 1.00 86.50 96 GLN A C 1
ATOM 764 O O . GLN A 1 96 ? 11.248 -0.619 -9.702 1.00 86.50 96 GLN A O 1
ATOM 769 N N . LYS A 1 97 ? 9.702 0.665 -8.680 1.00 84.88 97 LYS A N 1
ATOM 770 C CA . LYS A 1 97 ? 9.964 1.894 -9.437 1.00 84.88 97 LYS A CA 1
ATOM 771 C C . LYS A 1 97 ? 11.429 2.330 -9.321 1.00 84.88 97 LYS A C 1
ATOM 773 O O . LYS A 1 97 ? 12.111 2.534 -10.324 1.00 84.88 97 LYS A O 1
ATOM 778 N N . ASN A 1 98 ? 11.974 2.358 -8.105 1.00 83.19 98 ASN A N 1
ATOM 779 C CA . ASN A 1 98 ? 13.382 2.693 -7.876 1.00 83.19 98 ASN A CA 1
ATOM 780 C C . ASN A 1 98 ? 14.353 1.706 -8.542 1.00 83.19 98 ASN A C 1
ATOM 782 O O . ASN A 1 98 ? 15.418 2.103 -9.024 1.00 83.19 98 ASN A O 1
ATOM 786 N N . LYS A 1 99 ? 14.009 0.414 -8.578 1.00 86.75 99 LYS A N 1
ATOM 787 C CA . LYS A 1 99 ? 14.804 -0.602 -9.279 1.00 86.75 99 LYS A CA 1
ATOM 788 C C . LYS A 1 99 ? 14.798 -0.366 -10.791 1.00 86.75 99 LYS A C 1
ATOM 790 O O . LYS A 1 99 ? 15.864 -0.445 -11.403 1.00 86.75 99 LYS A O 1
ATOM 795 N N . LEU A 1 100 ? 13.644 -0.031 -11.367 1.00 81.06 100 LEU A N 1
ATOM 796 C CA . LEU A 1 100 ? 13.510 0.298 -12.786 1.00 81.06 100 LEU A CA 1
ATOM 797 C C . LEU A 1 100 ? 14.386 1.500 -13.165 1.00 81.06 100 LEU A C 1
ATOM 799 O O . LEU A 1 100 ? 15.156 1.407 -14.123 1.00 81.06 100 LEU A O 1
ATOM 803 N N . TYR A 1 101 ? 14.353 2.585 -12.382 1.00 77.81 101 TYR A N 1
ATOM 804 C CA . TYR A 1 101 ? 15.192 3.767 -12.626 1.00 77.81 101 TYR A CA 1
ATOM 805 C C . TYR A 1 101 ? 16.687 3.437 -12.615 1.00 77.81 101 TYR A C 1
ATOM 807 O O . TYR A 1 101 ? 17.425 3.832 -13.518 1.00 77.81 101 TYR A O 1
ATOM 815 N N . LYS A 1 102 ? 17.143 2.638 -11.642 1.00 81.56 102 LYS A N 1
ATOM 816 C CA . LYS A 1 102 ? 18.549 2.206 -11.570 1.00 81.56 102 LYS A CA 1
ATOM 817 C C . LYS A 1 102 ? 18.971 1.350 -12.764 1.00 81.56 102 LYS A C 1
ATOM 819 O O . LYS A 1 102 ? 20.100 1.477 -13.223 1.00 81.56 102 LYS A O 1
ATOM 824 N N . GLN A 1 103 ? 18.096 0.466 -13.244 1.00 77.88 103 GLN A N 1
ATOM 825 C CA . GLN A 1 103 ? 18.404 -0.442 -14.354 1.00 77.88 103 GLN A CA 1
ATOM 826 C C . GLN A 1 103 ? 18.405 0.256 -15.713 1.00 77.88 103 GLN A C 1
ATOM 828 O O . GLN A 1 103 ? 19.194 -0.097 -16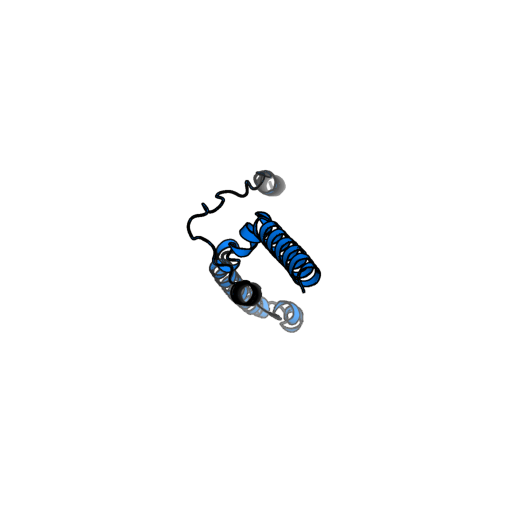.585 1.00 77.88 103 GLN A O 1
ATOM 833 N N . THR A 1 104 ? 17.514 1.224 -15.899 1.00 70.44 104 THR A N 1
ATOM 834 C CA . THR A 1 104 ? 17.320 1.901 -17.187 1.00 70.44 104 THR A CA 1
ATOM 835 C C . THR A 1 104 ? 18.156 3.169 -17.327 1.00 70.44 104 THR A C 1
ATOM 837 O O . THR A 1 104 ? 18.349 3.645 -18.442 1.00 70.44 104 THR A O 1
ATOM 840 N N . GLY A 1 105 ? 18.651 3.729 -16.216 1.00 68.00 105 GLY A N 1
ATOM 841 C CA . GLY A 1 105 ? 19.289 5.047 -16.203 1.00 68.00 105 GLY A CA 1
ATOM 842 C C . GLY A 1 105 ? 18.315 6.185 -16.522 1.00 68.00 105 GLY A C 1
ATOM 843 O O . GLY A 1 105 ? 18.749 7.323 -16.698 1.00 68.00 105 GLY A O 1
ATOM 844 N N . TYR A 1 106 ? 17.014 5.884 -16.602 1.00 66.44 106 TYR A N 1
ATOM 845 C CA . TYR A 1 106 ? 15.968 6.864 -16.823 1.00 66.44 106 TYR A CA 1
ATOM 846 C C . TYR A 1 106 ? 15.868 7.753 -15.588 1.00 66.44 106 TYR A C 1
ATOM 848 O O . TYR A 1 106 ? 15.626 7.274 -14.477 1.00 66.44 106 TYR A O 1
ATOM 856 N N . ARG A 1 107 ? 16.102 9.049 -15.782 1.00 61.19 107 ARG A N 1
ATOM 857 C CA . ARG A 1 107 ? 15.910 10.063 -14.754 1.00 61.19 107 ARG A CA 1
ATOM 858 C C . ARG A 1 107 ? 14.751 10.937 -15.217 1.00 61.19 107 ARG A C 1
ATOM 860 O O . ARG A 1 107 ? 14.929 11.624 -16.222 1.00 61.19 107 ARG A O 1
ATOM 867 N N . PRO A 1 108 ? 13.603 10.913 -14.526 1.00 56.12 108 PRO A N 1
ATOM 868 C CA . PRO A 1 108 ? 12.502 11.792 -14.875 1.00 56.12 108 PRO A CA 1
ATOM 869 C C . PRO A 1 108 ? 12.986 13.242 -14.824 1.00 56.12 108 PRO A C 1
ATOM 871 O O . PRO A 1 108 ? 13.605 13.670 -13.843 1.00 56.12 108 PRO A O 1
ATOM 874 N N . THR A 1 109 ? 12.761 13.990 -15.901 1.00 52.50 109 THR A N 1
ATOM 875 C CA . THR A 1 109 ? 12.925 15.442 -15.883 1.00 52.50 109 THR A CA 1
ATOM 876 C C . THR A 1 109 ? 11.807 15.998 -15.019 1.00 52.50 109 THR A C 1
ATOM 878 O O . THR A 1 109 ? 10.637 15.770 -15.309 1.00 52.50 109 THR A O 1
ATOM 881 N N . SER A 1 110 ? 12.167 16.703 -13.953 1.00 51.16 110 SER A N 1
ATOM 882 C CA . SER A 1 110 ? 11.278 17.276 -12.931 1.00 51.16 110 SER A CA 1
ATOM 883 C C . SER A 1 110 ? 10.211 18.253 -13.443 1.00 51.16 110 SER A C 1
ATOM 885 O O . SER A 1 110 ? 9.473 18.807 -12.636 1.00 51.16 110 SER A O 1
ATOM 887 N N . ASP A 1 111 ? 10.130 18.474 -14.754 1.00 40.66 111 ASP A N 1
ATOM 888 C CA . ASP A 1 111 ? 9.443 19.614 -15.356 1.00 40.66 111 ASP A CA 1
ATOM 889 C C . ASP A 1 111 ? 8.263 19.191 -16.247 1.00 40.66 111 ASP A C 1
ATOM 891 O O . ASP A 1 111 ? 7.704 20.023 -16.960 1.00 40.66 111 ASP A O 1
ATOM 895 N N . SER A 1 112 ? 7.857 17.916 -16.219 1.00 41.81 112 SER A N 1
ATOM 896 C CA . SER A 1 112 ? 6.565 17.540 -16.795 1.00 41.81 112 SER A CA 1
ATOM 897 C C . SER A 1 112 ? 5.474 18.051 -15.850 1.00 41.81 112 SER A C 1
ATOM 899 O O . SER A 1 112 ? 5.504 17.685 -14.670 1.00 41.81 112 SER A O 1
ATOM 901 N N . PRO A 1 113 ? 4.549 18.921 -16.302 1.00 36.34 113 PRO A N 1
ATOM 902 C CA . PRO A 1 113 ? 3.425 19.329 -15.480 1.00 36.34 113 PRO A CA 1
ATOM 903 C C . PRO A 1 113 ? 2.740 18.059 -15.004 1.00 36.34 113 PRO A C 1
ATOM 905 O O . PRO A 1 113 ? 2.375 17.218 -15.828 1.00 36.34 113 PRO A O 1
ATOM 908 N N . CYS A 1 114 ? 2.584 17.916 -13.686 1.00 36.84 114 CYS A N 1
ATOM 909 C CA . CYS A 1 114 ? 1.602 17.003 -13.130 1.00 36.84 114 CYS A CA 1
ATOM 910 C C . CYS A 1 114 ? 0.352 17.162 -13.995 1.00 36.84 114 CYS A C 1
ATOM 912 O O . CYS A 1 114 ? -0.146 18.286 -14.122 1.00 36.84 114 CYS A O 1
ATOM 914 N N . LEU A 1 115 ? -0.081 16.090 -14.663 1.00 40.34 115 LEU A N 1
ATOM 915 C CA . LEU A 1 115 ? -1.364 16.075 -15.347 1.00 40.34 115 LEU A CA 1
ATOM 916 C C . LEU A 1 115 ? -2.409 16.233 -14.246 1.00 40.34 115 LEU A C 1
ATOM 918 O O . LEU A 1 115 ? -2.858 15.270 -13.634 1.00 40.34 115 LEU A O 1
ATOM 922 N N . GLY A 1 116 ? -2.686 17.493 -13.920 1.00 32.94 116 GLY A N 1
ATOM 923 C CA . GLY A 1 116 ? -3.834 17.890 -13.147 1.00 32.94 116 GLY A CA 1
ATOM 924 C C . GLY A 1 116 ? -5.048 17.339 -13.866 1.00 32.94 116 GLY A C 1
ATOM 925 O O . GLY A 1 116 ? -5.171 17.501 -15.079 1.00 32.94 116 GLY A O 1
ATOM 926 N N . ALA A 1 117 ? -5.894 16.683 -13.084 1.00 35.19 117 ALA A N 1
ATOM 927 C CA . ALA A 1 117 ? -7.135 16.079 -13.514 1.00 35.19 117 ALA A CA 1
ATOM 928 C C . ALA A 1 117 ? -6.945 14.983 -14.576 1.00 35.19 117 ALA A C 1
ATOM 930 O O . ALA A 1 117 ? -7.099 15.192 -15.778 1.00 35.19 117 ALA A O 1
ATOM 931 N N . VAL A 1 118 ? -6.790 13.742 -14.100 1.00 36.50 118 VAL A N 1
ATOM 932 C CA . VAL A 1 118 ? -7.734 12.738 -14.598 1.00 36.50 118 VAL A CA 1
ATOM 933 C C . VAL A 1 118 ? -9.103 13.341 -14.308 1.00 36.50 118 VAL A C 1
ATOM 935 O O . VAL A 1 118 ? -9.485 13.495 -13.150 1.00 36.50 118 VAL A O 1
ATOM 938 N N . GLU A 1 119 ? -9.760 13.824 -15.356 1.00 34.56 119 GLU A N 1
ATOM 939 C CA . GLU A 1 119 ? -11.170 14.166 -15.331 1.00 34.56 119 GLU A CA 1
ATOM 940 C C . GLU A 1 119 ? -11.861 12.849 -14.964 1.00 34.56 119 GLU A C 1
ATOM 942 O O . GLU A 1 119 ? -12.081 11.977 -15.808 1.00 34.56 119 GLU A O 1
ATOM 947 N N . PHE A 1 120 ? -12.066 12.632 -13.660 1.00 34.25 120 PHE A N 1
ATOM 948 C CA . PHE A 1 120 ? -13.089 11.719 -13.198 1.00 34.25 120 PHE A CA 1
ATOM 949 C C . PHE A 1 120 ? -14.315 12.160 -13.974 1.00 34.25 120 PHE A C 1
ATOM 951 O O . PHE A 1 120 ? -14.743 13.307 -13.846 1.00 34.25 120 PHE A O 1
ATOM 958 N N . LEU A 1 121 ? -14.807 11.293 -14.859 1.00 36.81 121 LEU A N 1
ATOM 959 C CA . LEU A 1 121 ? -16.166 11.438 -15.340 1.00 36.81 121 LEU A CA 1
ATOM 960 C C . LEU A 1 121 ? -16.985 11.652 -14.071 1.00 36.81 121 LEU A C 1
ATOM 962 O O . LEU A 1 121 ? -16.959 10.786 -13.196 1.00 36.81 121 LEU A O 1
ATOM 966 N N . GLU A 1 122 ? -17.565 12.845 -13.929 1.00 39.88 122 GLU A N 1
ATOM 967 C CA . GLU A 1 122 ? -18.531 13.168 -12.889 1.00 39.88 122 GLU A CA 1
ATOM 968 C C . GLU A 1 122 ? -19.697 12.195 -13.078 1.00 39.88 122 GLU A C 1
ATOM 970 O O . GLU A 1 122 ? -20.682 12.482 -13.756 1.00 39.88 122 GLU A O 1
ATOM 975 N N . ASP A 1 123 ? -19.543 10.986 -12.552 1.00 41.78 123 ASP A N 1
ATOM 976 C CA . ASP A 1 123 ? -20.655 10.096 -12.322 1.00 41.78 123 ASP A CA 1
ATOM 977 C C . ASP A 1 123 ? -21.334 10.690 -11.096 1.00 41.78 123 ASP A C 1
ATOM 979 O O . ASP A 1 123 ? -20.733 10.777 -10.026 1.00 41.78 123 ASP A O 1
ATOM 983 N N . ASN A 1 124 ? -22.520 11.252 -11.321 1.00 50.62 124 ASN A N 1
ATOM 984 C CA . ASN A 1 124 ? -23.324 11.964 -10.337 1.00 50.62 124 ASN A CA 1
ATOM 985 C C . ASN A 1 124 ? -23.363 11.197 -8.999 1.00 50.62 124 ASN A C 1
ATOM 987 O O . ASN A 1 124 ? -24.215 10.335 -8.798 1.00 50.62 124 ASN A O 1
ATOM 991 N N . GLU A 1 125 ? -22.504 11.571 -8.046 1.00 49.38 125 GLU A N 1
ATOM 992 C CA . GLU A 1 125 ? -22.554 11.114 -6.645 1.00 49.38 125 GLU A CA 1
ATOM 993 C C . GLU A 1 125 ? -23.830 11.584 -5.916 1.00 49.38 125 GLU A C 1
ATOM 995 O O . GLU A 1 125 ? -24.073 11.220 -4.767 1.00 49.38 125 GLU A O 1
ATOM 1000 N N . ASP A 1 126 ? -24.677 12.368 -6.585 1.00 53.19 126 ASP A N 1
ATOM 1001 C CA . ASP A 1 126 ? -25.897 12.954 -6.034 1.00 53.19 126 ASP A CA 1
ATOM 1002 C C . ASP A 1 126 ? -27.139 12.042 -6.169 1.00 53.19 126 ASP A C 1
ATOM 1004 O O . ASP A 1 126 ? -28.225 12.421 -5.729 1.00 53.19 126 ASP A O 1
ATOM 1008 N N . ASP A 1 127 ? -27.009 10.853 -6.775 1.00 54.69 127 ASP A N 1
ATOM 1009 C CA . ASP A 1 127 ? -28.123 9.898 -6.936 1.00 54.69 127 ASP A CA 1
ATOM 1010 C C . ASP A 1 127 ? -28.305 9.014 -5.686 1.00 54.69 127 ASP A C 1
ATOM 1012 O O . ASP A 1 127 ? -29.403 8.890 -5.144 1.00 54.69 127 ASP A O 1
ATOM 1016 N N . PHE A 1 128 ? -27.206 8.491 -5.128 1.00 52.75 128 PHE A N 1
ATOM 1017 C CA . PHE A 1 128 ? -27.263 7.579 -3.975 1.00 52.75 128 PHE A CA 1
ATOM 1018 C C . PHE A 1 128 ? -27.682 8.286 -2.674 1.00 52.75 128 PHE A C 1
ATOM 1020 O O . PHE A 1 128 ? -28.360 7.708 -1.823 1.00 52.75 128 PHE A O 1
ATOM 1027 N N . GLY A 1 129 ? -27.294 9.557 -2.514 1.00 61.25 129 GLY A N 1
ATOM 1028 C CA . GLY A 1 129 ? -27.681 10.371 -1.360 1.00 61.25 129 GLY A CA 1
ATOM 1029 C C . GLY A 1 129 ? -29.176 10.692 -1.338 1.00 61.25 129 GLY A C 1
ATOM 1030 O O . GLY A 1 129 ? -29.793 10.656 -0.273 1.00 61.25 129 GLY A O 1
ATOM 1031 N N . LYS A 1 130 ? -29.770 10.937 -2.514 1.00 63.47 130 LYS A N 1
ATOM 1032 C CA . LYS A 1 130 ? -31.202 11.239 -2.647 1.00 63.47 130 LYS A CA 1
ATOM 1033 C C . LYS A 1 130 ? -32.071 10.012 -2.450 1.00 63.47 130 LYS A C 1
ATOM 1035 O O . LYS A 1 130 ? -33.084 10.106 -1.765 1.00 63.47 130 LYS A O 1
ATOM 1040 N N . GLU A 1 131 ? -31.640 8.854 -2.948 1.00 63.78 131 GLU A N 1
ATOM 1041 C CA . GLU A 1 131 ? -32.351 7.597 -2.701 1.00 63.78 131 GLU A CA 1
ATOM 1042 C C . GLU A 1 131 ? -32.399 7.266 -1.195 1.00 63.78 131 GLU A C 1
ATOM 1044 O O . GLU A 1 131 ? -33.434 6.842 -0.677 1.00 63.78 131 GLU A O 1
ATOM 1049 N N . LEU A 1 132 ? -31.317 7.539 -0.453 1.00 66.81 132 LEU A N 1
ATOM 1050 C CA . LEU A 1 132 ? -31.277 7.336 0.999 1.00 66.81 132 LEU A CA 1
ATOM 1051 C C . LEU A 1 132 ? -32.167 8.330 1.769 1.00 66.81 132 LEU A C 1
ATOM 1053 O O . LEU A 1 132 ? -32.809 7.947 2.751 1.00 66.81 132 LEU A O 1
ATOM 1057 N N . GLU A 1 133 ? -32.218 9.591 1.340 1.00 69.25 133 GLU A N 1
ATOM 1058 C CA . GLU A 1 133 ? -33.072 10.617 1.950 1.00 69.25 133 GLU A CA 1
ATOM 1059 C C . GLU A 1 133 ? -34.565 10.325 1.715 1.00 69.25 133 GLU A C 1
ATOM 1061 O O . GLU A 1 133 ? -35.366 10.402 2.652 1.00 69.25 133 GLU A O 1
ATOM 1066 N N . ASP A 1 134 ? -34.930 9.869 0.514 1.00 73.81 134 ASP A N 1
ATOM 1067 C CA . ASP A 1 134 ? -36.298 9.464 0.176 1.00 73.81 134 ASP A CA 1
ATOM 1068 C C . ASP A 1 134 ? -36.762 8.253 1.001 1.00 73.81 134 ASP A C 1
ATOM 1070 O O . ASP A 1 134 ? -37.885 8.238 1.513 1.00 73.81 134 ASP A O 1
ATOM 1074 N N . VAL A 1 135 ? -35.897 7.253 1.206 1.00 71.69 135 VAL A N 1
ATOM 1075 C CA . VAL A 1 135 ? -36.209 6.086 2.053 1.00 71.69 135 VAL A CA 1
ATOM 1076 C C . VAL A 1 135 ? -36.461 6.501 3.505 1.00 71.69 135 VAL A C 1
ATOM 1078 O O . VAL A 1 135 ? -37.416 6.029 4.125 1.00 71.69 135 VAL A O 1
ATOM 1081 N N . LEU A 1 136 ? -35.661 7.425 4.045 1.00 68.69 136 LEU A N 1
ATOM 1082 C CA . LEU A 1 136 ? -35.840 7.929 5.410 1.00 68.69 136 LEU A CA 1
ATOM 1083 C C . LEU A 1 136 ? -37.134 8.744 5.568 1.00 68.69 136 LEU A C 1
ATOM 1085 O O . LEU A 1 136 ? -37.798 8.646 6.602 1.00 68.69 136 LEU A O 1
ATOM 1089 N N . LEU A 1 137 ? -37.536 9.501 4.543 1.00 71.44 137 LEU A N 1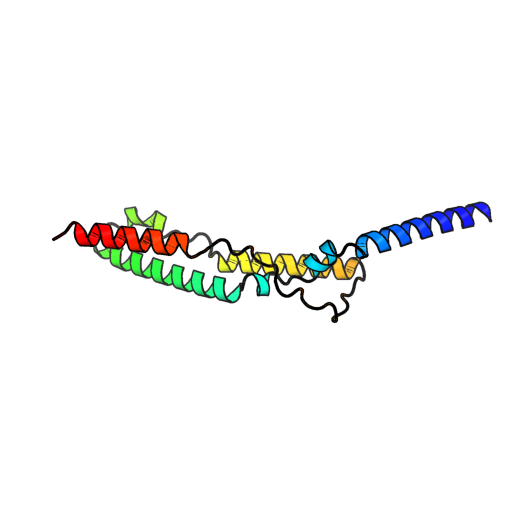
ATOM 1090 C CA . LEU A 1 137 ? -38.803 10.243 4.533 1.00 71.44 137 LEU A CA 1
ATOM 1091 C C . LEU A 1 137 ? -40.028 9.317 4.425 1.00 71.44 137 LEU A C 1
ATOM 1093 O O . LEU A 1 137 ? -41.066 9.580 5.044 1.00 71.44 137 LEU A O 1
ATOM 1097 N N . ILE A 1 138 ? -39.917 8.212 3.685 1.00 71.56 138 ILE A N 1
ATOM 1098 C CA . ILE A 1 138 ? -40.976 7.197 3.576 1.00 71.56 138 ILE A CA 1
ATOM 1099 C C . ILE A 1 138 ? -41.169 6.455 4.906 1.00 71.56 138 ILE A C 1
ATOM 1101 O O . ILE A 1 138 ? -42.307 6.217 5.310 1.00 71.56 138 ILE A O 1
ATOM 1105 N N . GLU A 1 139 ? -40.090 6.132 5.619 1.00 60.28 139 GLU A N 1
ATOM 1106 C CA . GLU A 1 139 ? -40.168 5.486 6.937 1.00 60.28 139 GLU A CA 1
ATOM 1107 C C . GLU A 1 139 ? -40.781 6.431 7.989 1.00 60.28 139 GLU A C 1
ATOM 1109 O O . GLU A 1 139 ? -41.654 6.028 8.756 1.00 60.28 139 GLU A O 1
ATOM 1114 N N . HIS A 1 140 ? -40.432 7.724 7.968 1.00 56.56 140 HIS A N 1
ATOM 1115 C CA . HIS A 1 140 ? -40.943 8.697 8.945 1.00 56.56 140 HIS A CA 1
ATOM 1116 C C . HIS A 1 140 ? -42.420 9.082 8.745 1.00 56.56 140 HIS A C 1
ATOM 1118 O O . HIS A 1 140 ? -43.077 9.567 9.666 1.00 56.56 140 HIS A O 1
ATOM 1124 N N . THR A 1 141 ? -42.972 8.854 7.551 1.00 55.59 141 THR A N 1
ATOM 1125 C CA . THR A 1 141 ? -44.400 9.071 7.252 1.00 55.59 141 THR A CA 1
ATOM 1126 C C . THR A 1 141 ? -45.262 7.835 7.509 1.00 55.59 141 THR A C 1
ATOM 1128 O O . THR A 1 141 ? -46.486 7.912 7.418 1.00 55.59 141 THR A O 1
ATOM 1131 N N . ARG A 1 142 ? -44.646 6.701 7.864 1.00 54.97 142 ARG A N 1
ATOM 1132 C CA . ARG A 1 142 ? -45.321 5.423 8.122 1.00 54.97 142 ARG A CA 1
ATOM 1133 C C . ARG A 1 142 ? -45.646 5.179 9.601 1.00 54.97 142 ARG A C 1
ATOM 1135 O O . ARG A 1 142 ? -46.389 4.247 9.899 1.00 54.97 142 ARG A O 1
ATOM 1142 N N . GLU A 1 143 ? -45.122 6.016 10.498 1.00 55.81 143 GLU A N 1
ATOM 1143 C CA . GLU A 1 143 ? -45.314 5.923 11.956 1.00 55.81 143 GLU A CA 1
ATOM 1144 C C . GLU A 1 143 ? -46.170 7.057 12.568 1.00 55.81 143 GLU A C 1
ATOM 1146 O O . GLU A 1 143 ? -46.203 7.198 13.789 1.00 55.81 143 GLU A O 1
ATOM 1151 N N . ASN A 1 144 ? -46.915 7.825 11.756 1.00 47.00 144 ASN A N 1
ATOM 1152 C CA . ASN A 1 144 ? -47.966 8.749 12.229 1.00 47.00 144 ASN A CA 1
ATOM 1153 C C . ASN A 1 144 ? -49.355 8.365 11.709 1.00 47.00 144 ASN A C 1
ATOM 1155 O O . ASN A 1 144 ? -49.492 8.173 10.481 1.00 47.00 144 ASN A O 1
#

Foldseek 3Di:
DVVVVVVVVVVVVVVVVVLVVVVVPVVVVLLLPDQLCVVVVLVVLLVVLVVVLVVQVVVLVVVVVVDPNVVCVVSNDDPDGPSVVSVVVSVVSVVVSVVVCVVSVDDDDPPDPPPPDPPPPCPPPPPVVVVVVVVVVVVVVVPD

Organism: Cuscuta europaea (NCBI:txid41803)

Sequence (144 aa):
MERINELTEIQNSKVRTAYKMLFANTEVDLFTHLDMGVELDVDLIKRISTEYAMAKKQALEEASKTVDVDNMKHIAEDRTLIGETLERSAADWNAQKNKLYKQTGYRPTSDSPCLGAVEFLEDNEDDFGKELEDVLLIEHTREN